Protein AF-A0A2D5U9M9-F1 (afdb_monomer)

pLDDT: mean 89.01, std 16.33, range [46.88, 98.81]

Solvent-accessible surface area (backbone atoms only — not comparable to full-atom values): 8389 Å² total; per-residue (Å²): 138,78,72,66,67,61,58,60,59,64,65,65,70,70,70,69,78,75,76,76,73,75,71,76,68,53,37,66,57,48,36,58,75,70,42,24,88,62,24,36,95,77,28,55,28,35,89,102,77,32,75,48,31,49,69,42,51,14,53,32,68,78,39,94,65,27,58,56,45,68,40,11,38,48,71,57,30,70,39,94,59,50,38,55,49,44,17,45,24,54,47,46,49,31,57,72,35,5,50,92,44,49,59,95,83,63,75,75,63,41,35,69,58,40,53,59,44,24,77,55,51,50,86,58,53,69,60,55,50,50,53,50,53,50,53,28,51,78,71,69,44,81,82,82,128

Nearest PDB structures (foldseek):
  1qyz-assembly1_A  TM=7.882E-01  e=1.866E-05  Thermus thermophilus
  6adq-assembly1_C  TM=5.425E-01  e=9.135E-01  Mycolicibacterium smegmatis MC2 51
  1cno-assembly1_A  TM=6.109E-01  e=1.659E+00  Marinobacter nauticus
  7e1x-assembly1_O  TM=5.179E-01  e=1.018E+00  Mycobacterium tuberculosis H37Rv

Sequence (145 aa):
MNNIRSALVAFYILLVAVSANAESRSAEVSYMLQCQGCHTPSGAGVADRVPSFVGMLGNFLMVDGGRKFLIQVPGAAQSSLSDKELAQVSNWMLQKFSPAQVPDDFVPYTASEVGQLRQKPLVRVAEVRR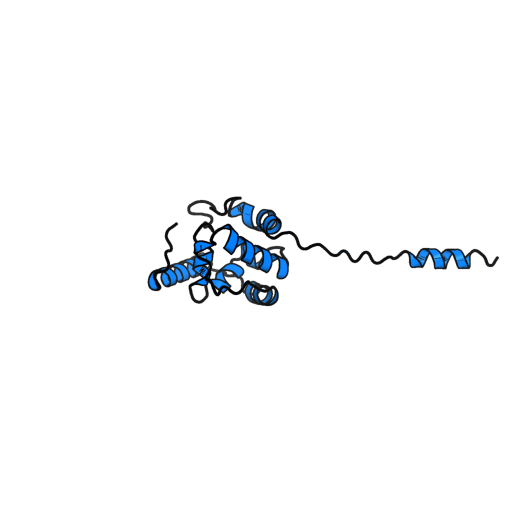KLLELMTEQGVNTAI

Radius of gyration: 22.14 Å; Cα contacts (8 Å, |Δi|>4): 176; chains: 1; bounding box: 60×45×64 Å

Foldseek 3Di:
DPPVVVVVVVVVVPPPPPPPPVPQDALLVVCVVQPCVQCNNLQCGDPPPGHRLAQALLLLVVDVCSVLLLLQACSNLVTPHQLQSSQRNSQVSCCRRHVVSHDPPDDGDDSVNSVVSSVRHDPCSVVVVVVSVVRCVVVVNDNDD

Structure (mmCIF, N/CA/C/O backbone):
data_AF-A0A2D5U9M9-F1
#
_entry.id   AF-A0A2D5U9M9-F1
#
loop_
_atom_site.group_PDB
_atom_site.id
_atom_site.type_symbol
_atom_site.label_atom_id
_atom_site.label_alt_id
_atom_site.label_comp_id
_atom_site.label_asym_id
_atom_site.label_entity_id
_atom_site.label_seq_id
_atom_site.pdbx_PDB_ins_code
_atom_site.Cartn_x
_atom_site.Cartn_y
_atom_site.Cartn_z
_atom_site.occupancy
_atom_site.B_iso_or_equiv
_atom_site.auth_seq_id
_ato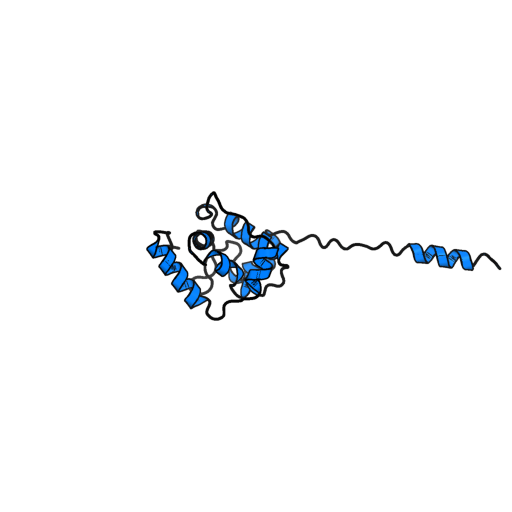m_site.auth_comp_id
_atom_site.auth_asym_id
_atom_site.auth_atom_id
_atom_site.pdbx_PDB_model_num
ATOM 1 N N . MET A 1 1 ? 43.800 -26.968 -47.060 1.00 53.38 1 MET A N 1
ATOM 2 C CA . MET A 1 1 ? 42.601 -26.096 -46.984 1.00 53.38 1 MET A CA 1
ATOM 3 C C . MET A 1 1 ? 41.595 -26.553 -45.907 1.00 53.38 1 MET A C 1
ATOM 5 O O . MET A 1 1 ? 40.411 -26.279 -46.038 1.00 53.38 1 MET A O 1
ATOM 9 N N . ASN A 1 2 ? 42.042 -27.177 -44.802 1.00 49.22 2 ASN A N 1
ATOM 10 C CA . ASN A 1 2 ? 41.150 -27.720 -43.757 1.00 49.22 2 ASN A CA 1
ATOM 11 C C . ASN A 1 2 ? 41.075 -26.871 -42.477 1.00 49.22 2 ASN A C 1
ATOM 13 O O . ASN A 1 2 ? 40.376 -27.237 -41.541 1.00 49.22 2 ASN A O 1
ATOM 17 N N . ASN A 1 3 ? 41.740 -25.715 -42.441 1.00 48.81 3 ASN A N 1
ATOM 18 C CA . ASN A 1 3 ? 41.925 -24.966 -41.193 1.00 48.81 3 ASN A CA 1
ATOM 19 C C . ASN A 1 3 ? 40.919 -23.808 -41.047 1.00 48.81 3 ASN A C 1
ATOM 21 O O . ASN A 1 3 ? 40.855 -23.180 -39.999 1.00 48.81 3 ASN A O 1
ATOM 25 N N . ILE A 1 4 ? 40.113 -23.540 -42.084 1.00 53.88 4 ILE A N 1
ATOM 26 C CA . ILE A 1 4 ? 39.130 -22.441 -42.099 1.00 53.88 4 ILE A CA 1
ATOM 27 C C . ILE A 1 4 ? 37.779 -22.897 -41.514 1.00 53.88 4 ILE A C 1
ATOM 29 O O . ILE A 1 4 ? 37.055 -22.099 -40.927 1.00 53.88 4 ILE A O 1
ATOM 33 N N . ARG A 1 5 ? 37.454 -24.199 -41.585 1.00 50.22 5 ARG A N 1
ATOM 34 C CA . ARG A 1 5 ? 36.216 -24.754 -41.001 1.00 50.22 5 ARG A CA 1
ATOM 35 C C . ARG A 1 5 ? 36.249 -24.805 -39.470 1.00 50.22 5 ARG A C 1
ATOM 37 O O . ARG A 1 5 ? 35.213 -24.612 -38.843 1.00 50.22 5 ARG A O 1
ATOM 44 N N . SER A 1 6 ? 37.427 -24.987 -38.872 1.00 46.88 6 SER A N 1
ATOM 45 C CA . SER A 1 6 ? 37.592 -25.050 -37.412 1.00 46.88 6 SER A CA 1
ATOM 46 C C . SER A 1 6 ? 37.495 -23.683 -36.727 1.00 46.88 6 SER A C 1
ATOM 48 O O . SER A 1 6 ? 37.141 -23.615 -35.555 1.00 46.88 6 SER A O 1
ATOM 50 N N . ALA A 1 7 ? 37.752 -22.589 -37.454 1.00 48.44 7 ALA A N 1
ATOM 51 C CA . ALA A 1 7 ? 37.634 -21.233 -36.916 1.00 48.44 7 ALA A CA 1
ATOM 52 C C . ALA A 1 7 ? 36.170 -20.767 -36.779 1.00 48.44 7 ALA A C 1
ATOM 54 O O . ALA A 1 7 ? 35.862 -19.960 -35.907 1.00 48.44 7 ALA A O 1
ATOM 55 N N . LEU A 1 8 ? 35.253 -21.301 -37.596 1.00 49.94 8 LEU A N 1
ATOM 56 C CA . LEU A 1 8 ? 33.837 -20.911 -37.570 1.00 49.94 8 LEU A CA 1
ATOM 57 C C . LEU A 1 8 ? 33.039 -21.596 -36.450 1.00 49.94 8 LEU A C 1
ATOM 59 O O . LEU A 1 8 ? 32.063 -21.029 -35.967 1.00 49.94 8 LEU A O 1
ATOM 63 N N . VAL A 1 9 ? 33.465 -22.778 -35.991 1.00 51.16 9 VAL A N 1
ATOM 64 C CA . VAL A 1 9 ? 32.816 -23.476 -34.864 1.00 51.16 9 VAL A CA 1
ATOM 65 C C . VAL A 1 9 ? 33.200 -22.838 -33.524 1.00 51.16 9 VAL A C 1
ATOM 67 O O . VAL A 1 9 ? 32.372 -22.750 -32.621 1.00 51.16 9 VAL A O 1
ATOM 70 N N . ALA A 1 10 ? 34.423 -22.313 -33.408 1.00 49.47 10 ALA A N 1
ATOM 71 C CA . ALA A 1 10 ? 34.907 -21.677 -32.183 1.00 49.47 10 ALA A CA 1
ATOM 72 C C . ALA A 1 10 ? 34.244 -20.315 -31.892 1.00 49.47 10 ALA A C 1
ATOM 74 O O . ALA A 1 10 ? 34.138 -19.930 -30.731 1.00 49.47 10 ALA A O 1
ATOM 75 N N . PHE A 1 11 ? 33.748 -19.607 -32.914 1.00 49.22 11 PHE A N 1
ATOM 76 C CA . PHE A 1 11 ? 33.054 -18.325 -32.724 1.00 49.22 11 PHE A CA 1
ATOM 77 C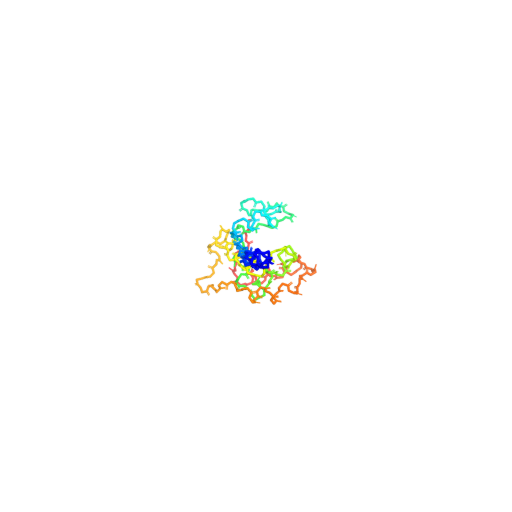 C . PHE A 1 11 ? 31.578 -18.486 -32.314 1.00 49.22 11 PHE A C 1
ATOM 79 O O . PHE A 1 11 ? 30.985 -17.563 -31.765 1.00 49.22 11 PHE A O 1
ATOM 86 N N . TYR A 1 12 ? 30.981 -19.664 -32.527 1.00 47.59 12 TYR A N 1
ATOM 87 C CA . TYR A 1 12 ? 29.569 -19.919 -32.208 1.00 47.59 12 TYR A CA 1
ATOM 88 C C . TYR A 1 12 ? 29.318 -20.313 -30.743 1.00 47.59 12 TYR A C 1
ATOM 90 O O . TYR A 1 12 ? 28.180 -20.285 -30.284 1.00 47.59 12 TYR A O 1
ATOM 98 N N . ILE A 1 13 ? 30.367 -20.666 -29.994 1.00 52.56 13 ILE A N 1
ATOM 99 C CA . ILE A 1 13 ? 30.255 -21.140 -28.601 1.00 52.56 13 ILE A CA 1
ATOM 100 C C . ILE A 1 13 ? 30.338 -19.979 -27.588 1.00 52.56 13 ILE A C 1
ATOM 102 O O . ILE A 1 13 ? 30.108 -20.172 -26.398 1.00 52.56 13 ILE A O 1
ATOM 106 N N . LEU A 1 14 ? 30.569 -18.742 -28.044 1.00 52.06 14 LEU A N 1
ATOM 107 C CA . LEU A 1 14 ? 30.559 -17.550 -27.187 1.00 52.06 14 LEU A CA 1
ATOM 108 C C . LEU A 1 14 ? 29.212 -16.803 -27.187 1.00 52.06 14 LEU A C 1
ATOM 110 O O . LEU A 1 14 ? 29.157 -15.615 -26.892 1.00 52.06 14 LEU A O 1
ATOM 114 N N . LEU A 1 15 ? 28.104 -17.491 -27.465 1.00 56.12 15 LEU A N 1
ATOM 115 C CA . LEU A 1 15 ? 26.786 -17.080 -26.970 1.00 56.12 15 LEU A CA 1
ATOM 116 C C . LEU A 1 15 ? 26.639 -17.607 -25.539 1.00 56.12 15 LEU A C 1
ATOM 118 O O . LEU A 1 15 ? 25.824 -18.478 -25.244 1.00 56.12 15 LEU A O 1
ATOM 122 N N . VAL A 1 16 ? 27.473 -17.085 -24.635 1.00 59.16 16 VAL A N 1
ATOM 123 C CA . VAL A 1 16 ? 27.186 -17.181 -23.205 1.00 59.16 16 VAL A CA 1
ATOM 124 C C . VAL A 1 16 ? 25.876 -16.434 -23.023 1.00 59.16 16 VAL A C 1
ATOM 126 O O . VAL A 1 16 ? 25.827 -15.212 -23.156 1.00 59.16 16 VAL 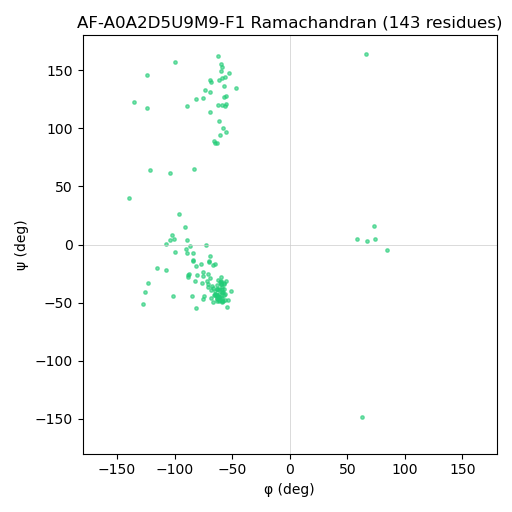A O 1
ATOM 129 N N . ALA A 1 17 ? 24.800 -17.186 -22.803 1.00 60.34 17 ALA A N 1
ATOM 130 C CA . ALA A 1 17 ? 23.527 -16.651 -22.375 1.00 60.34 17 ALA A CA 1
ATOM 131 C C . ALA A 1 17 ? 23.784 -15.861 -21.090 1.00 60.34 17 ALA A C 1
ATOM 133 O O . ALA A 1 17 ? 23.883 -16.422 -19.999 1.00 60.34 17 ALA A O 1
ATOM 134 N N . VAL A 1 18 ? 23.936 -14.546 -21.230 1.00 58.03 18 VAL A N 1
ATOM 135 C CA . VAL A 1 18 ? 23.766 -13.622 -20.122 1.00 58.03 18 VAL A CA 1
ATOM 136 C C . VAL A 1 18 ? 22.293 -13.738 -19.769 1.00 58.03 18 VAL A C 1
ATOM 138 O O . VAL A 1 18 ? 21.444 -13.045 -20.325 1.00 58.03 18 VAL A O 1
ATOM 141 N N . SER A 1 19 ? 21.971 -14.677 -18.882 1.00 58.88 19 SER A N 1
ATOM 142 C CA . SER A 1 19 ? 20.737 -14.619 -18.122 1.00 58.88 19 SER A CA 1
ATOM 143 C C . SER A 1 19 ? 20.826 -13.321 -17.340 1.00 58.88 19 SER A C 1
ATOM 145 O O . SER A 1 19 ? 21.470 -13.259 -16.292 1.00 58.88 19 SER A O 1
ATOM 147 N N . ALA A 1 20 ? 20.257 -12.254 -17.899 1.00 57.12 20 ALA A N 1
ATOM 148 C CA . ALA A 1 20 ? 20.018 -11.025 -17.180 1.00 57.12 20 ALA A CA 1
ATOM 149 C C . ALA A 1 20 ? 19.038 -11.383 -16.062 1.00 57.12 20 ALA A C 1
ATOM 151 O O . ALA A 1 20 ? 17.821 -11.331 -16.231 1.00 57.12 20 ALA A O 1
ATOM 152 N N . ASN A 1 21 ? 19.576 -11.820 -14.925 1.00 55.66 21 ASN A N 1
ATOM 153 C CA . ASN A 1 21 ? 18.859 -11.797 -13.670 1.00 55.66 21 ASN A CA 1
ATOM 154 C C . ASN A 1 21 ? 18.654 -10.314 -13.386 1.00 55.66 21 ASN A C 1
ATOM 156 O O . ASN A 1 21 ? 19.519 -9.672 -12.799 1.00 55.66 21 ASN A O 1
ATOM 160 N N . ALA A 1 22 ? 17.568 -9.744 -13.910 1.00 59.94 22 ALA A N 1
ATOM 161 C CA . ALA A 1 22 ? 17.127 -8.425 -13.511 1.00 59.94 22 ALA A CA 1
ATOM 162 C C . ALA A 1 22 ? 16.896 -8.511 -12.002 1.00 59.94 22 ALA A C 1
ATOM 164 O O . ALA A 1 22 ? 15.923 -9.113 -11.544 1.00 59.94 22 ALA A O 1
ATOM 165 N N . GLU A 1 23 ? 17.862 -8.020 -11.231 1.00 66.00 23 GLU A N 1
ATOM 166 C CA . GLU A 1 23 ? 17.755 -7.974 -9.787 1.00 66.00 23 GLU A CA 1
ATOM 167 C C . GLU A 1 23 ? 16.512 -7.140 -9.474 1.00 66.00 23 GLU A C 1
ATOM 169 O O . GLU A 1 23 ? 16.381 -6.004 -9.942 1.00 66.00 23 GLU A O 1
ATOM 174 N N . SER A 1 24 ? 15.538 -7.741 -8.781 1.00 72.38 24 SER A N 1
ATOM 175 C CA . SER A 1 24 ? 14.324 -7.017 -8.409 1.00 72.38 24 SER A CA 1
ATOM 176 C C . SER A 1 24 ? 14.753 -5.795 -7.616 1.00 72.38 24 SER A C 1
ATOM 178 O O . SER A 1 24 ? 15.501 -5.946 -6.645 1.00 72.38 24 SER A O 1
ATOM 180 N N . ARG A 1 25 ? 14.296 -4.606 -8.024 1.00 86.06 25 ARG A N 1
ATOM 181 C CA . ARG A 1 25 ? 14.631 -3.364 -7.322 1.00 86.06 25 ARG A CA 1
ATOM 182 C C . ARG A 1 25 ? 14.304 -3.518 -5.840 1.00 86.06 25 ARG A C 1
ATOM 184 O O . ARG A 1 25 ? 13.340 -4.197 -5.480 1.00 86.06 25 ARG A O 1
ATOM 191 N N . SER A 1 26 ? 15.072 -2.858 -4.974 1.00 95.25 26 SER A N 1
ATOM 192 C CA . SER A 1 26 ? 14.706 -2.820 -3.560 1.00 95.25 26 SER A CA 1
ATOM 193 C C . SER A 1 26 ? 13.311 -2.203 -3.400 1.00 95.25 26 SER A C 1
ATOM 195 O O . SER A 1 26 ? 12.860 -1.393 -4.220 1.00 95.25 26 SER A O 1
ATOM 197 N N . ALA A 1 27 ? 12.614 -2.589 -2.335 1.00 97.31 27 ALA A N 1
ATOM 198 C CA . ALA A 1 27 ? 11.295 -2.048 -2.033 1.00 97.31 27 ALA A CA 1
ATOM 199 C C . ALA A 1 27 ? 11.335 -0.519 -1.857 1.00 97.31 27 ALA A C 1
ATOM 201 O O . ALA A 1 27 ? 10.467 0.185 -2.362 1.00 97.31 27 ALA A O 1
ATOM 202 N N . GLU A 1 28 ? 12.390 0.001 -1.230 1.00 97.50 28 GLU A N 1
ATOM 203 C CA . GLU A 1 28 ? 12.607 1.440 -1.073 1.00 97.50 28 GLU A CA 1
ATOM 204 C C . GLU A 1 28 ? 12.792 2.147 -2.421 1.00 97.50 28 GLU A C 1
ATOM 206 O O . GLU A 1 28 ? 12.117 3.136 -2.689 1.00 97.50 28 GLU A O 1
ATOM 211 N N . VAL A 1 29 ? 13.616 1.611 -3.327 1.00 97.38 29 VAL A N 1
ATOM 212 C CA . VAL A 1 29 ? 13.770 2.185 -4.677 1.00 97.38 29 VAL A CA 1
ATOM 213 C C . VAL A 1 29 ? 12.455 2.107 -5.457 1.00 97.38 29 VAL A C 1
ATOM 215 O O . VAL A 1 29 ? 12.095 3.046 -6.165 1.00 97.38 29 VAL A O 1
ATOM 218 N N . SER A 1 30 ? 11.697 1.020 -5.303 1.00 97.88 30 SER A N 1
ATOM 219 C CA . SER A 1 30 ? 10.368 0.889 -5.910 1.00 97.88 30 SER A CA 1
ATOM 220 C C . SER A 1 30 ? 9.413 1.972 -5.399 1.00 97.88 30 SER A C 1
ATOM 222 O O . SER A 1 30 ? 8.721 2.601 -6.200 1.00 97.88 30 SER A O 1
ATOM 224 N N . TYR A 1 31 ? 9.434 2.264 -4.095 1.00 98.25 31 TYR A N 1
ATOM 225 C CA . TYR A 1 31 ? 8.681 3.370 -3.507 1.00 98.25 31 TYR A CA 1
ATOM 226 C C . TYR A 1 31 ? 9.116 4.724 -4.078 1.00 98.25 31 TYR A C 1
ATOM 228 O O . TYR A 1 31 ? 8.267 5.505 -4.513 1.00 98.25 31 TYR A O 1
ATOM 236 N N . MET A 1 32 ? 10.426 4.986 -4.133 1.00 97.69 32 MET A N 1
ATOM 237 C CA . MET A 1 32 ? 10.982 6.234 -4.666 1.00 97.69 32 MET A CA 1
ATOM 238 C C . MET A 1 32 ? 10.529 6.496 -6.106 1.00 97.69 32 MET A C 1
ATOM 240 O O . MET A 1 32 ? 10.171 7.621 -6.450 1.00 97.69 32 MET A O 1
ATOM 244 N N . LEU A 1 33 ? 10.529 5.460 -6.947 1.00 96.12 33 LEU A N 1
ATOM 245 C CA . LEU A 1 33 ? 10.231 5.596 -8.372 1.00 96.12 33 LEU A CA 1
ATOM 246 C C . LEU A 1 33 ? 8.732 5.622 -8.685 1.00 96.12 33 LEU A C 1
ATOM 248 O O . LEU A 1 33 ? 8.341 6.252 -9.663 1.00 96.12 33 LEU A O 1
ATOM 252 N N . GLN A 1 34 ? 7.899 4.933 -7.897 1.00 96.75 34 GLN A N 1
ATOM 253 C CA . GLN A 1 34 ? 6.497 4.686 -8.267 1.00 96.75 34 GLN A CA 1
ATOM 254 C C . GLN A 1 34 ? 5.476 5.354 -7.342 1.00 96.75 34 GLN A C 1
ATOM 256 O O . GLN A 1 34 ? 4.325 5.524 -7.733 1.00 96.75 34 GLN A O 1
ATOM 261 N N . CYS A 1 35 ? 5.859 5.728 -6.119 1.00 97.25 35 CYS A N 1
ATOM 262 C CA . CYS A 1 35 ? 4.910 6.181 -5.094 1.00 97.25 35 CYS A CA 1
ATOM 263 C C . CYS A 1 35 ? 5.276 7.556 -4.521 1.00 97.25 35 CYS A C 1
ATOM 265 O O . CYS A 1 35 ? 4.404 8.408 -4.326 1.00 97.25 35 CYS A O 1
ATOM 267 N N . GLN A 1 36 ? 6.567 7.790 -4.277 1.00 97.12 36 GLN A N 1
ATOM 268 C CA . GLN A 1 36 ? 7.088 8.991 -3.625 1.00 97.12 36 GLN A CA 1
ATOM 269 C C . GLN A 1 36 ? 6.698 10.284 -4.346 1.00 97.12 36 GLN A C 1
ATOM 271 O O . GLN A 1 36 ? 6.486 11.298 -3.685 1.00 97.12 36 GLN A O 1
ATOM 276 N N . GLY A 1 37 ? 6.577 10.265 -5.678 1.00 96.00 37 GLY A N 1
ATOM 277 C CA . GLY A 1 37 ? 6.202 11.451 -6.456 1.00 96.00 37 GLY A CA 1
ATOM 278 C C . GLY A 1 37 ? 4.888 12.091 -5.994 1.00 96.00 37 GLY A C 1
ATOM 279 O O . GLY A 1 37 ? 4.757 13.310 -6.032 1.00 96.00 37 GLY A O 1
ATOM 280 N N . CYS A 1 38 ? 3.947 11.285 -5.489 1.00 96.00 38 CYS A N 1
ATOM 281 C CA . CYS A 1 38 ? 2.705 11.776 -4.892 1.00 96.00 38 CYS A CA 1
ATOM 282 C C . CYS A 1 38 ? 2.756 11.757 -3.360 1.00 96.00 38 CYS A C 1
ATOM 284 O O . CYS A 1 38 ? 2.336 12.717 -2.719 1.00 96.00 38 CYS A O 1
ATOM 286 N N . HIS A 1 39 ? 3.259 10.671 -2.764 1.00 96.62 39 HIS A N 1
ATOM 287 C CA . HIS A 1 39 ? 3.177 10.446 -1.317 1.00 96.62 39 HIS A CA 1
ATOM 288 C C . HIS A 1 39 ? 4.322 11.066 -0.507 1.00 96.62 39 HIS A C 1
ATOM 290 O O . HIS A 1 39 ? 4.286 11.025 0.722 1.00 96.62 39 HIS A O 1
ATOM 296 N N . THR A 1 40 ? 5.285 11.709 -1.174 1.00 97.56 40 THR A N 1
ATOM 297 C CA . THR A 1 40 ? 6.492 12.344 -0.611 1.00 97.56 40 THR A CA 1
ATOM 298 C C . THR A 1 40 ? 7.481 11.345 0.014 1.00 97.56 40 THR A C 1
ATOM 300 O O . THR A 1 40 ? 7.118 10.200 0.273 1.00 97.56 40 THR A O 1
ATOM 303 N N . PRO A 1 41 ? 8.749 11.716 0.272 1.00 97.56 41 PRO A N 1
ATOM 304 C CA . PRO A 1 41 ? 9.722 10.790 0.866 1.00 97.56 41 PRO A CA 1
ATOM 305 C C . PRO A 1 41 ? 9.308 10.254 2.244 1.00 97.56 41 PRO A C 1
ATOM 307 O O . PRO A 1 41 ? 9.627 9.118 2.583 1.00 97.56 41 PRO A O 1
ATOM 310 N N . SER A 1 42 ? 8.574 11.049 3.029 1.00 96.81 42 SER A N 1
ATOM 311 C CA . SER A 1 42 ? 8.113 10.665 4.369 1.00 96.81 42 SER A CA 1
ATOM 312 C C . SER A 1 42 ? 6.819 9.851 4.368 1.00 96.81 42 SER A C 1
ATOM 314 O O . SER A 1 42 ? 6.400 9.393 5.426 1.00 96.81 42 SER A O 1
ATOM 316 N N . GLY A 1 43 ? 6.160 9.687 3.216 1.00 97.25 43 GLY A N 1
ATOM 317 C CA . GLY A 1 43 ? 4.848 9.043 3.131 1.00 97.25 43 GLY A CA 1
ATOM 318 C C . GLY A 1 43 ? 3.693 9.909 3.642 1.00 97.25 43 GLY A C 1
ATOM 319 O O . GLY A 1 43 ? 2.562 9.435 3.674 1.00 97.25 43 GLY A O 1
ATOM 320 N N . ALA A 1 44 ? 3.941 11.168 4.023 1.00 96.19 44 ALA A N 1
ATOM 321 C CA . ALA A 1 44 ? 2.920 12.072 4.560 1.00 96.19 44 ALA A CA 1
ATOM 322 C C . ALA A 1 44 ? 1.887 12.537 3.515 1.00 96.19 44 ALA A C 1
ATOM 324 O O . ALA A 1 44 ? 0.830 13.054 3.872 1.00 96.19 44 ALA A O 1
ATOM 325 N N . GLY A 1 45 ? 2.175 12.350 2.224 1.00 94.75 45 GLY A N 1
ATOM 326 C CA . GLY A 1 45 ? 1.341 12.851 1.141 1.00 94.75 45 GLY A CA 1
ATOM 327 C C . GLY A 1 45 ? 1.243 14.376 1.111 1.00 94.75 45 GLY A C 1
ATOM 328 O O . GLY A 1 45 ? 2.185 15.098 1.436 1.00 94.75 45 GLY A O 1
ATOM 329 N N . VAL A 1 46 ? 0.091 14.862 0.660 1.00 94.38 46 VAL A N 1
ATOM 330 C CA . VAL A 1 46 ? -0.229 16.283 0.514 1.00 94.38 46 VAL A CA 1
ATOM 331 C C . VAL A 1 46 ? -1.627 16.479 1.073 1.00 94.38 46 VAL A C 1
ATOM 333 O O . VAL A 1 46 ? -2.563 15.850 0.578 1.00 94.38 46 VAL A O 1
ATOM 336 N N . ALA A 1 47 ? -1.772 17.359 2.065 1.00 89.12 47 ALA A N 1
ATOM 337 C CA . ALA A 1 47 ? -3.060 17.653 2.691 1.00 89.12 47 ALA A CA 1
ATOM 338 C C . ALA A 1 47 ? -4.165 17.870 1.640 1.00 89.12 47 ALA A C 1
ATOM 340 O O . ALA A 1 47 ? -3.943 18.514 0.608 1.00 89.12 47 ALA A O 1
ATOM 341 N N . ASP A 1 48 ? -5.319 17.247 1.883 1.00 87.75 48 ASP A N 1
ATOM 342 C CA . ASP A 1 48 ? -6.527 17.283 1.046 1.00 87.75 48 ASP A CA 1
ATOM 343 C C . ASP A 1 48 ? -6.377 16.795 -0.408 1.00 87.75 48 ASP A C 1
ATOM 345 O O . ASP A 1 48 ? -7.331 16.855 -1.184 1.00 87.75 48 ASP A O 1
ATOM 349 N N . ARG A 1 49 ? -5.204 16.277 -0.805 1.00 90.75 49 ARG A N 1
ATOM 350 C CA . ARG A 1 49 ? -4.933 15.833 -2.186 1.00 90.75 49 ARG A CA 1
ATOM 351 C C . ARG A 1 49 ? -4.391 14.416 -2.274 1.00 90.75 49 ARG A C 1
ATOM 353 O O . ARG A 1 49 ? -4.913 13.612 -3.042 1.00 90.75 49 ARG A O 1
ATOM 360 N N . VAL A 1 50 ? -3.354 14.108 -1.503 1.00 93.56 50 VAL A N 1
ATOM 361 C CA . VAL A 1 50 ? -2.713 12.792 -1.483 1.00 93.56 50 VAL A CA 1
ATOM 362 C C . VAL A 1 50 ? -2.724 12.268 -0.048 1.00 93.56 50 VAL A C 1
ATOM 364 O O . VAL A 1 50 ? -2.105 12.891 0.812 1.00 93.56 50 VAL A O 1
ATOM 367 N N . PRO A 1 51 ? -3.402 11.141 0.234 1.00 92.94 51 PRO A N 1
ATOM 368 C CA . PRO A 1 51 ? -3.486 10.605 1.587 1.00 92.94 51 PRO A CA 1
ATOM 369 C C . PRO A 1 51 ? -2.115 10.286 2.193 1.00 92.94 51 PRO A C 1
ATOM 371 O O . PRO A 1 51 ? -1.232 9.763 1.507 1.00 92.94 51 PRO A O 1
ATOM 374 N N . SER A 1 52 ? -1.982 10.534 3.495 1.00 94.88 52 SER A N 1
ATOM 375 C CA . SER A 1 52 ? -0.843 10.063 4.282 1.00 94.88 52 SER A CA 1
ATOM 376 C C . SER A 1 52 ? -0.883 8.541 4.432 1.00 94.88 52 SER A C 1
ATOM 378 O O . SER A 1 52 ? -1.944 7.948 4.652 1.00 94.88 52 SER A O 1
ATOM 380 N N . PHE A 1 53 ? 0.285 7.913 4.338 1.00 96.31 53 PHE A N 1
ATOM 381 C CA . PHE A 1 53 ? 0.512 6.538 4.776 1.00 96.31 53 PHE A CA 1
ATOM 382 C C . PHE A 1 53 ? 0.889 6.457 6.254 1.00 96.31 53 PHE A C 1
ATOM 384 O O . PHE A 1 53 ? 0.649 5.424 6.881 1.00 96.31 53 PHE A O 1
ATOM 391 N N . VAL A 1 54 ? 1.467 7.530 6.799 1.00 96.25 54 VAL A N 1
ATOM 392 C CA . VAL A 1 54 ? 2.010 7.568 8.158 1.00 96.25 54 VAL A CA 1
ATOM 393 C C . VAL A 1 54 ? 0.897 7.329 9.168 1.00 96.25 54 VAL A C 1
ATOM 395 O O . VAL A 1 54 ? -0.076 8.077 9.193 1.00 96.25 54 VAL A O 1
ATOM 398 N N . GLY A 1 55 ? 1.029 6.268 9.964 1.00 93.81 55 GLY A N 1
ATOM 399 C CA . GLY A 1 55 ? 0.059 5.901 11.000 1.00 93.81 55 GLY A CA 1
ATOM 400 C C . GLY A 1 55 ? -1.312 5.440 10.487 1.00 93.81 55 GLY A C 1
ATOM 401 O O . GLY A 1 55 ? -2.192 5.168 11.296 1.00 93.81 55 GLY A O 1
ATOM 402 N N . MET A 1 56 ? -1.507 5.351 9.166 1.00 94.25 56 MET A N 1
ATOM 403 C CA . MET A 1 56 ? -2.811 5.085 8.552 1.00 94.25 56 MET A CA 1
ATOM 404 C C . MET A 1 56 ? -2.814 3.844 7.656 1.00 94.25 56 MET A C 1
ATOM 406 O O . MET A 1 56 ? -3.831 3.159 7.552 1.00 94.25 56 MET A O 1
ATOM 410 N N . LEU A 1 57 ? -1.704 3.543 6.974 1.00 95.88 57 LEU A N 1
ATOM 411 C CA . LEU A 1 57 ? -1.673 2.487 5.960 1.00 95.88 57 LEU A CA 1
ATOM 412 C C . LEU A 1 57 ? -2.005 1.101 6.543 1.00 95.88 57 LEU A C 1
ATOM 414 O O . LEU A 1 57 ? -2.720 0.330 5.905 1.00 95.88 57 LEU A O 1
ATOM 418 N N . GLY A 1 58 ? -1.536 0.812 7.761 1.00 96.81 58 GLY A N 1
ATOM 419 C CA . GLY A 1 58 ? -1.778 -0.448 8.466 1.00 96.81 58 GLY A CA 1
ATOM 420 C C . GLY A 1 58 ? -3.229 -0.630 8.912 1.00 96.81 58 GLY A C 1
ATOM 421 O O . GLY A 1 58 ? -3.727 -1.749 8.876 1.00 96.81 58 GLY A O 1
ATOM 422 N N . ASN A 1 59 ? -3.967 0.453 9.187 1.00 96.81 59 ASN A N 1
ATOM 423 C CA . ASN A 1 59 ? -5.377 0.376 9.602 1.00 96.81 59 ASN A CA 1
ATOM 424 C C . ASN A 1 59 ? -6.267 -0.305 8.551 1.00 96.81 59 ASN A C 1
ATOM 426 O O . ASN A 1 59 ? -7.261 -0.941 8.890 1.00 96.81 59 ASN A O 1
ATOM 430 N N . PHE A 1 60 ? -5.904 -0.229 7.266 1.00 97.50 60 PHE A N 1
ATOM 431 C CA . PHE A 1 60 ? -6.609 -0.948 6.199 1.00 97.50 60 PHE A CA 1
ATOM 432 C C . PHE A 1 60 ? -6.497 -2.473 6.314 1.00 97.50 60 PHE A C 1
ATOM 434 O O . PHE A 1 60 ? -7.298 -3.180 5.713 1.00 97.50 60 PHE A O 1
ATOM 441 N N . LEU A 1 61 ? -5.553 -3.007 7.085 1.00 97.19 61 LEU A N 1
ATOM 442 C CA . LEU A 1 61 ? -5.473 -4.441 7.357 1.00 97.19 61 LEU A CA 1
ATOM 443 C C . LEU A 1 61 ? -6.504 -4.904 8.396 1.00 97.19 61 LEU A C 1
ATOM 445 O O . LEU A 1 61 ? -6.783 -6.095 8.455 1.00 97.19 61 LEU A O 1
ATOM 449 N N . MET A 1 62 ? -7.088 -3.979 9.165 1.00 94.94 62 MET A N 1
ATOM 450 C CA . MET A 1 62 ? -8.007 -4.283 10.269 1.00 94.94 62 MET A CA 1
ATOM 451 C C . MET A 1 62 ? -9.458 -4.492 9.831 1.00 94.94 62 MET A C 1
ATOM 453 O O . MET A 1 62 ? -10.264 -4.961 10.622 1.00 94.94 62 MET A O 1
ATOM 457 N N . VAL A 1 63 ? -9.809 -4.119 8.596 1.00 96.19 63 VAL A N 1
ATOM 458 C CA . VAL A 1 63 ? -11.198 -4.123 8.119 1.00 96.19 63 VAL A CA 1
ATOM 459 C C . VAL A 1 63 ? -11.374 -4.951 6.858 1.00 96.19 63 VAL A C 1
ATOM 461 O O . VAL A 1 63 ? -10.526 -4.958 5.956 1.00 96.19 63 VAL A O 1
ATOM 464 N N . ASP A 1 64 ? -12.540 -5.583 6.753 1.00 96.25 64 ASP A N 1
ATOM 465 C CA . ASP A 1 64 ? -12.913 -6.370 5.587 1.00 96.25 64 ASP A CA 1
ATOM 466 C C . ASP A 1 64 ? -12.824 -5.544 4.304 1.00 96.25 64 ASP A C 1
ATOM 468 O O . ASP A 1 64 ? -13.473 -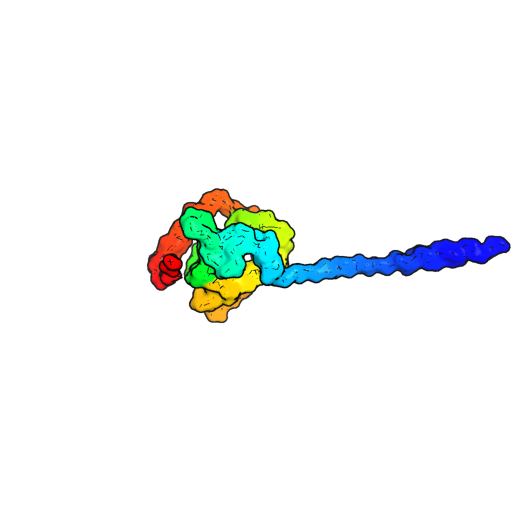4.517 4.102 1.00 96.25 64 ASP A O 1
ATOM 472 N N . GLY A 1 65 ? -11.984 -6.024 3.391 1.00 97.56 65 GLY A N 1
ATOM 473 C CA . GLY A 1 65 ? -11.744 -5.378 2.111 1.00 97.56 65 GLY A CA 1
ATOM 474 C C . GLY A 1 65 ? -10.702 -4.257 2.118 1.00 97.56 65 GLY A C 1
ATOM 475 O O . GLY A 1 65 ? -10.359 -3.780 1.034 1.00 97.56 65 GLY A O 1
ATOM 476 N N . GLY A 1 66 ? -10.144 -3.867 3.264 1.00 97.75 66 GLY A N 1
ATOM 477 C CA . GLY A 1 66 ? -9.075 -2.870 3.297 1.00 97.75 66 GLY A CA 1
ATOM 478 C C . GLY A 1 66 ? -7.750 -3.412 2.741 1.00 97.75 66 GLY A C 1
ATOM 479 O O . GLY A 1 66 ? -7.090 -2.732 1.956 1.00 97.75 66 GLY A O 1
ATOM 480 N N . ARG A 1 67 ? -7.435 -4.690 2.991 1.00 97.94 67 ARG A N 1
ATOM 481 C CA . ARG A 1 67 ? -6.284 -5.383 2.383 1.00 97.94 67 ARG A CA 1
ATOM 482 C C . ARG A 1 67 ? -6.299 -5.305 0.845 1.00 97.94 67 ARG A C 1
ATOM 484 O O . ARG A 1 67 ? -5.369 -4.803 0.222 1.00 97.94 67 ARG A O 1
ATOM 491 N N . LYS A 1 68 ? -7.402 -5.714 0.204 1.00 98.50 68 LYS A N 1
ATOM 492 C CA . LYS A 1 68 ? -7.539 -5.611 -1.265 1.00 98.50 68 LYS A CA 1
ATOM 493 C C . LYS A 1 68 ? -7.509 -4.164 -1.761 1.00 98.50 68 LYS A C 1
ATOM 495 O O . LYS A 1 68 ? -6.965 -3.911 -2.832 1.00 98.50 68 LYS A O 1
ATOM 500 N N . PHE A 1 69 ? -8.060 -3.219 -0.992 1.00 98.62 69 PHE A N 1
ATOM 501 C CA . PHE A 1 69 ? -8.074 -1.806 -1.362 1.00 98.62 69 PHE A CA 1
ATOM 502 C C . PHE A 1 69 ? -6.658 -1.275 -1.593 1.00 98.62 69 PHE A C 1
ATOM 504 O O . PHE A 1 69 ? -6.436 -0.637 -2.618 1.00 98.62 69 PHE A O 1
ATOM 511 N N . LEU A 1 70 ? -5.695 -1.615 -0.726 1.00 98.25 70 LEU A N 1
ATOM 512 C CA . LEU A 1 70 ? -4.304 -1.161 -0.858 1.00 98.25 70 LEU A CA 1
ATOM 513 C C . LEU A 1 70 ? -3.662 -1.546 -2.200 1.00 98.25 70 LEU A C 1
ATOM 515 O O . LEU A 1 70 ? -2.885 -0.769 -2.750 1.00 98.25 70 LEU A O 1
ATOM 519 N N . ILE A 1 71 ? -4.018 -2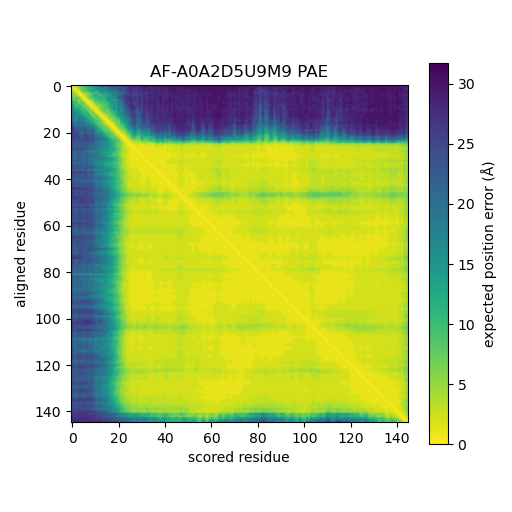.707 -2.755 1.00 98.75 71 ILE A N 1
ATOM 520 C CA . ILE A 1 71 ? -3.488 -3.185 -4.041 1.00 98.75 71 ILE A CA 1
ATOM 521 C C . ILE A 1 71 ? -4.318 -2.685 -5.231 1.00 98.75 71 ILE A C 1
ATOM 523 O O . ILE A 1 71 ? -3.789 -2.516 -6.327 1.00 98.75 71 ILE A O 1
ATOM 527 N N . GLN A 1 72 ? -5.613 -2.426 -5.035 1.00 98.81 72 GLN A N 1
ATOM 528 C CA . GLN A 1 72 ? -6.541 -2.041 -6.105 1.00 98.81 72 GLN A CA 1
ATOM 529 C C . GLN A 1 72 ? -6.618 -0.529 -6.362 1.00 98.81 72 GLN A C 1
ATOM 531 O O . GLN A 1 72 ? -7.242 -0.113 -7.342 1.00 98.81 72 GLN A O 1
ATOM 536 N N . VAL A 1 73 ? -5.989 0.312 -5.531 1.00 98.12 73 VAL A N 1
ATOM 537 C CA . VAL A 1 73 ? -5.795 1.737 -5.852 1.00 98.12 73 VAL A CA 1
ATOM 538 C C . VAL A 1 73 ? -5.080 1.841 -7.211 1.00 98.12 73 VAL A C 1
ATOM 540 O O . VAL A 1 73 ? -4.027 1.223 -7.367 1.00 98.12 73 VAL A O 1
ATOM 543 N N . PRO A 1 74 ? -5.592 2.617 -8.192 1.00 97.38 74 PRO A N 1
ATOM 544 C CA . PRO A 1 74 ? -5.048 2.654 -9.552 1.00 97.38 74 PRO A CA 1
ATOM 545 C C . PRO A 1 74 ? -3.538 2.881 -9.631 1.00 97.38 74 PRO A C 1
ATOM 547 O O . PRO A 1 74 ? -2.871 2.192 -10.394 1.00 97.38 74 PRO A O 1
ATOM 550 N N . GLY A 1 75 ? -2.985 3.766 -8.792 1.00 95.75 75 GLY A N 1
ATOM 551 C CA . GLY A 1 75 ? -1.540 4.010 -8.738 1.00 95.75 75 GLY A CA 1
ATOM 552 C C . GLY A 1 75 ? -0.712 2.767 -8.385 1.00 95.75 75 GLY A C 1
ATOM 553 O O . GLY A 1 75 ? 0.371 2.589 -8.930 1.00 95.75 75 GLY A O 1
ATOM 554 N N . ALA A 1 76 ? -1.231 1.875 -7.536 1.00 97.75 76 ALA A N 1
ATOM 555 C CA . ALA A 1 76 ? -0.593 0.598 -7.221 1.00 97.75 76 ALA A CA 1
ATOM 556 C C . ALA A 1 76 ? -0.883 -0.445 -8.311 1.00 97.75 76 ALA A C 1
ATOM 558 O O . ALA A 1 76 ? 0.041 -0.991 -8.921 1.00 97.75 76 ALA A O 1
ATOM 559 N N . ALA A 1 77 ? -2.168 -0.670 -8.602 1.00 98.38 77 ALA A N 1
ATOM 560 C CA . ALA A 1 77 ? -2.639 -1.714 -9.508 1.00 98.38 77 ALA A CA 1
ATOM 561 C C . ALA A 1 77 ? -2.036 -1.604 -10.918 1.00 98.38 77 ALA A C 1
ATOM 563 O O . ALA A 1 77 ? -1.691 -2.614 -11.536 1.00 98.38 77 ALA A O 1
ATOM 564 N N . GLN A 1 78 ? -1.880 -0.373 -11.409 1.00 97.69 78 GLN A N 1
ATOM 565 C CA . GLN A 1 78 ? -1.409 -0.060 -12.760 1.00 97.69 78 GLN A CA 1
ATOM 566 C C . GLN A 1 78 ? 0.063 0.380 -12.793 1.00 97.69 78 GLN A C 1
ATOM 568 O O . GLN A 1 78 ? 0.546 0.813 -13.837 1.00 97.69 78 GLN A O 1
ATOM 573 N N . SER A 1 79 ? 0.789 0.269 -11.675 1.00 97.19 79 SER A N 1
ATOM 574 C CA . SER A 1 79 ? 2.224 0.567 -11.641 1.00 97.19 79 SER A CA 1
ATOM 575 C C . SER A 1 79 ? 3.014 -0.328 -12.603 1.00 97.19 79 SER A C 1
ATOM 577 O O . SER A 1 79 ? 2.623 -1.458 -12.905 1.00 97.19 79 SER A O 1
ATOM 579 N N . SER A 1 80 ? 4.179 0.157 -13.037 1.00 95.94 80 SER A N 1
ATOM 580 C CA . SER A 1 80 ? 5.107 -0.616 -13.881 1.00 95.94 80 SER A CA 1
ATOM 581 C C . SER A 1 80 ? 5.839 -1.744 -13.136 1.00 95.94 80 SER A C 1
ATOM 583 O O . SER A 1 80 ? 6.634 -2.463 -13.738 1.00 95.94 80 SER A O 1
ATOM 585 N N . LEU A 1 81 ? 5.583 -1.900 -11.833 1.00 97.50 81 LEU A N 1
ATOM 586 C CA . LEU A 1 81 ? 6.163 -2.955 -11.012 1.00 97.50 81 LEU A CA 1
ATOM 587 C C . LEU A 1 81 ? 5.598 -4.318 -11.410 1.00 97.50 81 LEU A C 1
ATOM 589 O O . LEU A 1 81 ? 4.397 -4.464 -11.659 1.00 97.50 81 LEU A O 1
ATOM 593 N N . SER A 1 82 ? 6.456 -5.335 -11.396 1.00 97.56 82 SER A N 1
ATOM 594 C CA . SER A 1 82 ? 6.011 -6.729 -11.399 1.00 97.56 82 SER A CA 1
ATOM 595 C C . SER A 1 82 ? 5.192 -7.043 -10.144 1.00 97.56 82 SER A C 1
ATOM 597 O O . SER A 1 82 ? 5.286 -6.348 -9.133 1.00 97.56 82 SER A O 1
ATOM 599 N N . ASP A 1 83 ? 4.421 -8.128 -10.162 1.00 98.56 83 ASP A N 1
ATOM 600 C CA . ASP A 1 83 ? 3.626 -8.534 -8.993 1.00 98.56 83 ASP A CA 1
ATOM 601 C C . ASP A 1 83 ? 4.499 -8.810 -7.762 1.00 98.56 83 ASP A C 1
ATOM 603 O O . ASP A 1 83 ? 4.106 -8.531 -6.630 1.00 98.56 83 ASP A O 1
ATOM 607 N N . LYS A 1 84 ? 5.721 -9.308 -7.990 1.00 97.81 84 LYS A N 1
ATOM 608 C CA . LYS A 1 84 ? 6.726 -9.517 -6.945 1.00 97.81 84 LYS A CA 1
ATOM 609 C C . LYS A 1 84 ? 7.206 -8.192 -6.355 1.00 97.81 84 LYS A C 1
ATOM 611 O O . LYS A 1 84 ? 7.209 -8.055 -5.135 1.00 97.81 84 LYS A O 1
ATOM 616 N N . GLU A 1 85 ? 7.590 -7.231 -7.194 1.00 98.19 85 GLU A N 1
ATOM 617 C CA . GLU A 1 85 ? 8.046 -5.913 -6.733 1.00 98.19 85 GLU A CA 1
ATOM 618 C C . GLU A 1 85 ? 6.918 -5.146 -6.031 1.00 98.19 85 GLU A C 1
ATOM 620 O O . GLU A 1 85 ? 7.154 -4.530 -4.992 1.00 98.19 85 GLU A O 1
ATOM 625 N N . LEU A 1 86 ? 5.684 -5.227 -6.545 1.00 98.62 86 LEU A N 1
ATOM 626 C CA . LEU A 1 86 ? 4.522 -4.596 -5.924 1.00 98.62 86 LEU A CA 1
ATOM 627 C C . LEU A 1 86 ? 4.224 -5.216 -4.548 1.00 98.62 86 LEU A C 1
ATOM 629 O O . LEU A 1 86 ? 4.044 -4.486 -3.579 1.00 98.62 86 LEU A O 1
ATOM 633 N N . ALA A 1 87 ? 4.272 -6.545 -4.414 1.00 98.75 87 ALA A N 1
ATOM 634 C CA . ALA A 1 87 ? 4.154 -7.200 -3.110 1.00 98.75 87 ALA A CA 1
ATOM 635 C C . ALA A 1 87 ? 5.263 -6.758 -2.137 1.00 98.75 87 ALA A C 1
ATOM 637 O O . ALA A 1 87 ? 4.988 -6.428 -0.982 1.00 98.75 87 ALA A O 1
ATOM 638 N N . GLN A 1 88 ? 6.515 -6.708 -2.603 1.00 98.50 88 GLN A N 1
ATOM 639 C CA . GLN A 1 88 ? 7.661 -6.284 -1.795 1.00 98.50 88 GLN A CA 1
ATOM 640 C C . GLN A 1 88 ? 7.514 -4.839 -1.304 1.00 98.50 88 GLN A C 1
ATOM 642 O O . GLN A 1 88 ? 7.693 -4.590 -0.110 1.00 98.50 88 GLN A O 1
ATOM 647 N N . VAL A 1 89 ? 7.156 -3.896 -2.183 1.00 98.44 89 VAL A N 1
ATOM 648 C CA . VAL A 1 89 ? 6.977 -2.493 -1.788 1.00 98.44 89 VAL A CA 1
ATOM 649 C C . VAL A 1 89 ? 5.760 -2.308 -0.888 1.00 98.44 89 VAL A C 1
ATOM 651 O O . VAL A 1 89 ? 5.872 -1.596 0.102 1.00 98.44 89 VAL A O 1
ATOM 654 N N . SER A 1 90 ? 4.639 -2.994 -1.132 1.00 98.69 90 SER A N 1
ATOM 655 C CA . SER A 1 90 ? 3.464 -2.913 -0.253 1.00 98.69 90 SER A CA 1
ATOM 656 C C . SER A 1 90 ? 3.773 -3.398 1.166 1.00 98.69 90 SER A C 1
ATOM 658 O O . SER A 1 90 ? 3.435 -2.716 2.133 1.00 98.69 90 SER A O 1
ATOM 660 N N . ASN A 1 91 ? 4.471 -4.530 1.302 1.00 98.62 91 ASN A N 1
ATOM 661 C CA . ASN A 1 91 ? 4.909 -5.045 2.603 1.00 98.62 91 ASN A CA 1
ATOM 662 C C . ASN A 1 91 ? 5.883 -4.084 3.298 1.00 98.62 91 ASN A C 1
ATOM 664 O O . ASN A 1 91 ? 5.753 -3.813 4.491 1.00 98.62 91 ASN A O 1
ATOM 668 N N . TRP A 1 92 ? 6.843 -3.537 2.551 1.00 98.56 92 TRP A N 1
ATOM 669 C CA . TRP A 1 92 ? 7.806 -2.576 3.081 1.00 98.56 92 TRP A CA 1
ATOM 670 C C . TRP A 1 92 ? 7.138 -1.272 3.530 1.00 98.56 92 TRP A C 1
ATOM 672 O O . TRP A 1 92 ? 7.445 -0.780 4.610 1.00 98.56 92 TRP A O 1
ATOM 682 N N . MET A 1 93 ? 6.193 -0.733 2.755 1.00 98.50 93 MET A N 1
ATOM 683 C CA . MET A 1 93 ? 5.472 0.501 3.088 1.00 98.50 93 MET A CA 1
ATOM 684 C C . MET A 1 93 ? 4.673 0.363 4.386 1.00 98.50 93 MET A C 1
ATOM 686 O O . MET A 1 93 ? 4.655 1.298 5.185 1.00 98.50 93 MET A O 1
ATOM 690 N N . LEU A 1 94 ? 4.044 -0.795 4.614 1.00 98.38 94 LEU A N 1
ATOM 691 C CA . LEU A 1 94 ? 3.323 -1.086 5.856 1.00 98.38 94 LEU A CA 1
ATOM 692 C C . LEU A 1 94 ? 4.248 -0.984 7.073 1.00 98.38 94 LEU A C 1
ATOM 694 O O . LEU A 1 94 ? 3.943 -0.260 8.017 1.00 98.38 94 LEU A O 1
ATOM 698 N N . GLN A 1 95 ? 5.413 -1.626 7.004 1.00 97.94 95 GLN A N 1
ATOM 699 C CA . GLN A 1 95 ? 6.411 -1.599 8.077 1.00 97.94 95 GLN A CA 1
ATOM 700 C C . GLN A 1 95 ? 7.097 -0.233 8.219 1.00 97.94 95 GLN A C 1
ATOM 702 O O . GLN A 1 95 ? 7.430 0.193 9.320 1.00 97.94 95 GLN A O 1
ATOM 707 N N . LYS A 1 96 ? 7.309 0.483 7.111 1.00 98.00 96 LYS A N 1
ATOM 708 C CA . LYS A 1 96 ? 7.999 1.776 7.106 1.00 98.00 96 LYS A CA 1
ATOM 709 C C . LYS A 1 96 ? 7.132 2.903 7.658 1.00 98.00 96 LYS A C 1
ATOM 711 O O . LYS A 1 96 ? 7.637 3.736 8.407 1.00 98.00 96 LYS A O 1
ATOM 716 N N . PHE A 1 97 ? 5.867 2.964 7.246 1.00 97.94 97 PHE A N 1
ATOM 717 C CA . PHE A 1 97 ? 5.003 4.120 7.500 1.00 97.94 97 PHE A CA 1
ATOM 718 C C . PHE A 1 97 ? 3.929 3.857 8.552 1.00 97.94 97 PHE A C 1
ATOM 720 O O . PHE A 1 97 ? 3.435 4.805 9.154 1.00 97.94 97 PHE A O 1
ATOM 727 N N . SER A 1 98 ? 3.564 2.603 8.808 1.00 96.81 98 SER A N 1
ATOM 728 C CA . SER A 1 98 ? 2.477 2.281 9.736 1.00 96.81 98 SER A CA 1
ATOM 729 C C . SER A 1 98 ? 2.765 1.064 10.627 1.00 96.81 98 SER A C 1
ATOM 731 O O . SER A 1 98 ? 1.845 0.282 10.858 1.00 96.81 98 SER A O 1
ATOM 733 N N . PRO A 1 99 ? 3.998 0.874 11.149 1.00 96.88 99 PRO A N 1
ATOM 734 C CA . PRO A 1 99 ? 4.365 -0.357 11.855 1.00 96.88 99 PRO A CA 1
ATOM 735 C C . PRO A 1 99 ? 3.475 -0.633 13.071 1.00 96.88 99 PRO A C 1
ATOM 737 O O . PRO A 1 99 ? 3.117 -1.776 13.313 1.00 96.88 99 PRO A O 1
ATOM 740 N N . ALA A 1 100 ? 3.055 0.409 13.794 1.00 96.06 100 ALA A N 1
ATOM 741 C CA . ALA A 1 100 ? 2.202 0.277 14.976 1.00 96.06 100 ALA A CA 1
ATOM 742 C C . ALA A 1 100 ? 0.754 -0.154 14.665 1.00 96.06 100 ALA A C 1
ATOM 744 O O . ALA A 1 100 ? 0.024 -0.514 15.581 1.00 96.06 100 ALA A O 1
ATOM 745 N N . GLN A 1 101 ? 0.324 -0.082 13.401 1.00 95.88 101 GLN A N 1
ATOM 746 C CA . GLN A 1 101 ? -1.016 -0.479 12.954 1.00 95.88 101 GLN A CA 1
ATOM 747 C C . GLN A 1 101 ? -0.998 -1.794 12.161 1.00 95.88 101 GLN A C 1
ATOM 749 O O . GLN A 1 101 ? -2.040 -2.217 11.668 1.00 95.88 101 GLN A O 1
ATOM 754 N N . VAL A 1 102 ? 0.168 -2.423 11.976 1.00 96.25 102 VAL A N 1
ATOM 755 C CA . VAL A 1 102 ? 0.250 -3.750 11.357 1.00 96.25 102 VAL A CA 1
ATOM 756 C C . VAL A 1 102 ? -0.053 -4.804 12.432 1.00 96.25 102 VAL A C 1
ATOM 758 O O . VAL A 1 102 ? 0.626 -4.797 13.455 1.00 96.25 102 VAL A O 1
ATOM 761 N N . PRO A 1 103 ? -1.035 -5.704 12.226 1.00 93.38 103 PRO A N 1
ATOM 762 C CA . PRO A 1 103 ? -1.337 -6.779 13.175 1.00 93.38 103 PRO A CA 1
ATOM 763 C C . PRO A 1 103 ? -0.159 -7.727 13.410 1.00 93.38 103 PRO A C 1
ATOM 765 O O . PRO A 1 103 ? 0.606 -8.003 12.485 1.00 93.38 103 PRO A O 1
ATOM 768 N N . ASP A 1 104 ? -0.067 -8.304 14.608 1.00 92.88 104 ASP A N 1
ATOM 769 C CA . ASP A 1 104 ? 0.967 -9.297 14.945 1.00 92.88 104 ASP A CA 1
ATOM 770 C C . ASP A 1 104 ? 0.868 -10.570 14.085 1.00 92.88 104 ASP A C 1
ATOM 772 O O . ASP A 1 104 ? 1.875 -11.207 13.778 1.00 92.88 104 ASP A O 1
ATOM 776 N N . ASP A 1 105 ? -0.344 -10.931 13.662 1.00 93.56 105 ASP A N 1
ATOM 777 C CA . ASP A 1 105 ? -0.634 -12.063 12.780 1.00 93.56 105 ASP A CA 1
ATOM 778 C C . ASP A 1 105 ? -0.644 -11.677 11.290 1.00 93.56 105 ASP A C 1
ATOM 780 O O . ASP A 1 105 ? -1.110 -12.440 10.437 1.00 93.56 105 ASP A O 1
ATOM 784 N N . PHE A 1 106 ? -0.108 -10.499 10.948 1.00 96.06 106 PHE A N 1
ATOM 785 C CA . PHE A 1 106 ? -0.030 -10.035 9.571 1.00 96.06 106 PHE A CA 1
ATOM 786 C C . PHE A 1 106 ? 0.706 -11.037 8.679 1.00 96.06 106 PHE A C 1
ATOM 788 O O . PHE A 1 106 ? 1.906 -11.286 8.809 1.00 96.06 106 PHE A O 1
ATOM 795 N N . VAL A 1 107 ? -0.015 -11.532 7.674 1.00 97.50 107 VAL A N 1
ATOM 796 C CA . VAL A 1 107 ? 0.561 -12.322 6.589 1.00 97.50 107 VAL A CA 1
ATOM 797 C C . VAL A 1 107 ? 1.005 -11.375 5.464 1.00 97.50 107 VAL A C 1
ATOM 799 O O . VAL A 1 107 ? 0.156 -10.685 4.876 1.00 97.50 107 VAL A O 1
ATOM 802 N N . PRO A 1 108 ? 2.306 -11.339 5.111 1.00 98.38 108 PRO A N 1
ATOM 803 C CA . PRO A 1 108 ? 2.804 -10.509 4.021 1.00 98.38 108 PRO A CA 1
ATOM 804 C C . PRO A 1 108 ? 2.099 -10.800 2.695 1.00 98.38 108 PRO A C 1
ATOM 806 O O . PRO A 1 108 ? 1.776 -11.946 2.384 1.00 98.38 108 PRO A O 1
ATOM 809 N N . TYR A 1 109 ? 1.8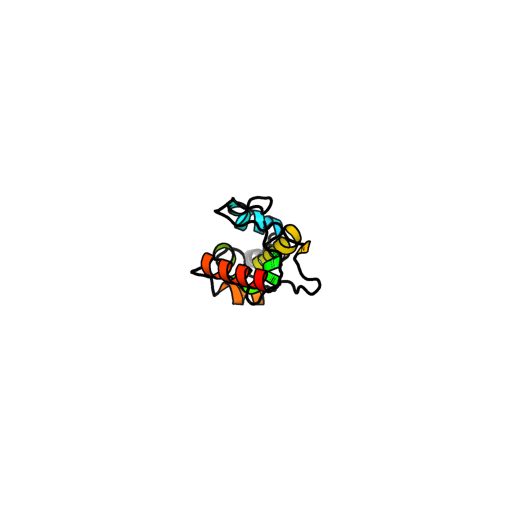85 -9.762 1.886 1.00 98.75 109 TYR A N 1
ATOM 810 C CA . TYR A 1 109 ? 1.404 -9.923 0.517 1.00 98.75 109 TYR A CA 1
ATOM 811 C C . TYR A 1 109 ? 2.340 -10.825 -0.277 1.00 98.75 109 TYR A C 1
ATOM 813 O O . TYR A 1 109 ? 3.564 -10.660 -0.240 1.00 98.75 109 TYR A O 1
ATOM 821 N N . THR A 1 110 ? 1.752 -11.740 -1.042 1.00 98.75 110 THR A N 1
ATOM 822 C CA . THR A 1 110 ? 2.486 -12.579 -1.994 1.00 98.75 110 THR A CA 1
ATOM 823 C C . THR A 1 110 ? 2.356 -12.026 -3.409 1.00 98.75 110 THR A C 1
ATOM 825 O O . THR A 1 110 ? 1.387 -11.340 -3.733 1.00 98.75 110 THR A O 1
ATOM 828 N N . ALA A 1 111 ? 3.303 -12.366 -4.287 1.00 98.62 111 ALA A N 1
ATOM 829 C CA . ALA A 1 111 ? 3.216 -11.992 -5.699 1.00 98.62 111 ALA A CA 1
ATOM 830 C C . ALA A 1 111 ? 1.931 -12.533 -6.356 1.00 98.62 111 ALA A C 1
ATOM 832 O O . ALA A 1 111 ? 1.271 -11.816 -7.095 1.00 98.62 111 ALA A O 1
ATOM 833 N N . SER A 1 112 ? 1.536 -13.773 -6.041 1.00 98.81 112 SER A N 1
ATOM 834 C CA . SER A 1 112 ? 0.311 -14.379 -6.585 1.00 98.81 112 SER A CA 1
ATOM 835 C C . SER A 1 112 ? -0.944 -13.614 -6.153 1.00 98.81 112 SER A C 1
ATOM 837 O O . SER A 1 112 ? -1.775 -13.258 -6.987 1.00 98.81 112 SER A O 1
ATOM 839 N N . GLU A 1 113 ? -1.051 -13.293 -4.859 1.00 98.75 113 GLU A N 1
ATOM 840 C CA . GLU A 1 113 ? -2.161 -12.500 -4.323 1.00 98.75 113 GLU A CA 1
ATOM 841 C C . GLU A 1 113 ? -2.239 -11.127 -5.003 1.00 98.75 113 GLU A C 1
ATOM 843 O O . GLU A 1 113 ? -3.297 -10.723 -5.488 1.00 98.75 113 GLU A O 1
ATOM 848 N N . VAL A 1 114 ? -1.109 -10.424 -5.094 1.00 98.81 114 VAL A N 1
ATOM 849 C CA . VAL A 1 114 ? -1.038 -9.109 -5.738 1.00 98.81 114 VAL A CA 1
ATOM 850 C C . VAL A 1 114 ? -1.425 -9.185 -7.211 1.00 98.81 114 VAL A C 1
ATOM 852 O O . VAL A 1 114 ? -2.240 -8.378 -7.662 1.00 98.81 114 VAL A O 1
ATOM 855 N N . GLY A 1 115 ? -0.909 -10.175 -7.942 1.00 98.75 115 GLY A N 1
ATOM 856 C CA . GLY A 1 115 ? -1.224 -10.404 -9.350 1.00 98.75 115 GLY A CA 1
ATOM 857 C C . GLY A 1 115 ? -2.710 -10.650 -9.601 1.00 98.75 115 GLY A C 1
ATOM 858 O O . GLY A 1 115 ? -3.249 -10.199 -10.611 1.00 98.75 115 GLY A O 1
ATOM 859 N N . GLN A 1 116 ? -3.415 -11.293 -8.667 1.00 98.75 116 GLN A N 1
ATOM 860 C CA . GLN A 1 116 ? -4.869 -11.461 -8.738 1.00 98.75 116 GLN A CA 1
ATOM 861 C C . GLN A 1 116 ? -5.622 -10.170 -8.398 1.00 98.75 116 GLN A C 1
ATOM 863 O O . GLN A 1 116 ? -6.556 -9.782 -9.105 1.00 98.75 116 GLN A O 1
ATOM 868 N N . LEU A 1 117 ? -5.235 -9.491 -7.316 1.00 98.69 117 LEU A N 1
ATOM 869 C CA . LEU A 1 117 ? -5.922 -8.293 -6.835 1.00 98.69 117 LEU A CA 1
ATOM 870 C C . LEU A 1 117 ? -5.810 -7.128 -7.823 1.00 98.69 117 LEU A C 1
ATOM 872 O O . LEU A 1 117 ? -6.817 -6.467 -8.095 1.00 98.69 117 LEU A O 1
ATOM 876 N N . ARG A 1 118 ? -4.618 -6.904 -8.392 1.00 98.31 118 ARG A N 1
ATOM 877 C CA . ARG A 1 118 ? -4.326 -5.756 -9.269 1.00 98.31 118 ARG A CA 1
ATOM 878 C C . ARG A 1 118 ? -5.083 -5.772 -10.597 1.00 98.31 118 ARG A C 1
ATOM 880 O O . ARG A 1 118 ? -5.214 -4.732 -11.232 1.00 98.31 118 ARG A O 1
ATOM 887 N N . GLN A 1 119 ? -5.630 -6.920 -11.002 1.00 98.38 119 GLN A N 1
ATOM 888 C CA . GLN A 1 119 ? -6.465 -7.043 -12.205 1.00 98.38 119 GLN A CA 1
ATOM 889 C C . GLN A 1 119 ? -7.823 -6.339 -12.071 1.00 98.38 119 GLN A C 1
ATOM 891 O O . GLN A 1 119 ? -8.553 -6.208 -13.051 1.00 98.38 119 GLN A O 1
ATOM 896 N N . LYS A 1 120 ? -8.183 -5.886 -10.864 1.00 98.06 120 LYS A N 1
ATOM 897 C CA . LYS A 1 120 ? -9.455 -5.217 -10.568 1.00 98.06 120 LYS A CA 1
ATOM 898 C C . LYS A 1 120 ? -9.210 -3.815 -9.990 1.00 98.06 120 LYS A C 1
ATOM 900 O O . LYS A 1 120 ? -9.534 -3.586 -8.823 1.00 98.06 120 LYS A O 1
ATOM 905 N N . PRO A 1 121 ? -8.615 -2.882 -10.757 1.00 98.06 121 PRO A N 1
ATOM 906 C CA . PRO A 1 121 ? -8.371 -1.527 -10.278 1.00 98.06 121 PRO A CA 1
ATOM 907 C C . PRO A 1 121 ? -9.689 -0.818 -9.937 1.00 98.06 121 PRO A C 1
ATOM 909 O O . PRO A 1 121 ? -10.698 -0.963 -10.632 1.00 98.06 121 PRO A O 1
ATOM 912 N N . LEU A 1 122 ? -9.681 -0.032 -8.862 1.00 98.06 122 LEU A N 1
ATOM 913 C CA . LEU A 1 122 ? -10.853 0.714 -8.411 1.00 98.06 122 LEU A CA 1
ATOM 914 C C . LEU A 1 122 ? -11.138 1.907 -9.327 1.00 98.06 122 LEU A C 1
ATOM 916 O O . LEU A 1 122 ? -10.263 2.728 -9.581 1.00 98.06 122 LEU A O 1
ATOM 920 N N . VAL A 1 123 ? -12.400 2.070 -9.725 1.00 96.81 123 VAL A N 1
ATOM 921 C CA . VAL A 1 123 ? -12.867 3.267 -10.449 1.00 96.81 123 VAL A CA 1
ATOM 922 C C . VAL A 1 123 ? -13.241 4.388 -9.471 1.00 96.81 123 VAL A C 1
ATOM 924 O O . VA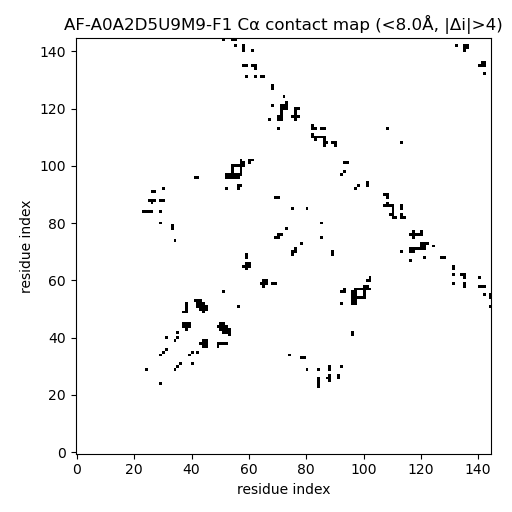L A 1 123 ? -12.852 5.538 -9.646 1.00 96.81 123 VAL A O 1
ATOM 927 N N . ARG A 1 124 ? -13.969 4.061 -8.394 1.00 96.44 124 ARG A N 1
ATOM 928 C CA . ARG A 1 124 ? -14.461 5.028 -7.393 1.00 96.44 124 ARG A CA 1
ATOM 929 C C . ARG A 1 124 ? -13.645 4.970 -6.100 1.00 96.44 124 ARG A C 1
ATOM 931 O O . ARG A 1 124 ? -14.171 4.662 -5.034 1.00 96.44 124 ARG A O 1
ATOM 938 N N . VAL A 1 125 ? -12.347 5.260 -6.201 1.00 96.31 125 VAL A N 1
ATOM 939 C CA . VAL A 1 125 ? -11.376 5.126 -5.093 1.00 96.31 125 VAL A CA 1
ATOM 940 C C . VAL A 1 125 ? -11.823 5.871 -3.833 1.00 96.31 125 VAL A C 1
ATOM 942 O O . VAL A 1 125 ? -11.825 5.292 -2.750 1.00 96.31 125 VAL A O 1
ATOM 945 N N . ALA A 1 126 ? -12.243 7.132 -3.971 1.00 95.56 126 ALA A N 1
ATOM 946 C CA . ALA A 1 126 ? -12.650 7.964 -2.838 1.00 95.56 126 ALA A CA 1
ATOM 947 C C . ALA A 1 126 ? -13.880 7.405 -2.103 1.00 95.56 126 ALA A C 1
ATOM 949 O O . ALA A 1 126 ? -13.930 7.435 -0.876 1.00 95.56 126 ALA A O 1
ATOM 950 N N . GLU A 1 127 ? -14.850 6.848 -2.836 1.00 97.75 127 GLU A N 1
ATOM 951 C CA . GLU A 1 127 ? -16.042 6.247 -2.233 1.00 97.75 127 GLU A CA 1
ATOM 952 C C . GLU A 1 127 ? -15.693 4.973 -1.461 1.00 97.75 127 GLU A C 1
ATOM 954 O O . GLU A 1 127 ? -16.137 4.803 -0.327 1.00 97.75 127 GLU A O 1
ATOM 959 N N . VAL A 1 128 ? -14.879 4.094 -2.057 1.00 98.12 128 VAL A N 1
ATOM 960 C CA . VAL A 1 128 ? -14.433 2.860 -1.396 1.00 98.12 128 VAL A CA 1
ATOM 961 C C . VAL A 1 128 ? -13.607 3.194 -0.159 1.00 98.12 128 VAL A C 1
ATOM 963 O O . VAL A 1 128 ? -13.849 2.624 0.900 1.00 98.12 128 VAL A O 1
ATOM 966 N N . ARG A 1 129 ? -12.694 4.169 -0.256 1.00 96.94 129 ARG A N 1
ATOM 967 C CA . ARG A 1 129 ? -11.914 4.643 0.892 1.00 96.94 129 ARG A CA 1
ATOM 968 C C . ARG A 1 129 ? -12.823 5.148 2.010 1.00 96.94 129 ARG A C 1
ATOM 970 O O . ARG A 1 129 ? -12.637 4.735 3.144 1.00 96.94 129 ARG A O 1
ATOM 977 N N . ARG A 1 130 ? -13.807 6.003 1.704 1.00 96.88 130 ARG A N 1
ATOM 978 C CA . ARG A 1 130 ? -14.754 6.527 2.704 1.00 96.88 130 ARG A CA 1
ATOM 979 C C . ARG A 1 130 ? -15.481 5.394 3.434 1.00 96.88 130 ARG A C 1
ATOM 981 O O . ARG A 1 130 ? -15.490 5.389 4.655 1.00 96.88 130 ARG A O 1
ATOM 988 N N . LYS A 1 131 ? -16.007 4.411 2.697 1.00 97.94 131 LYS A N 1
ATOM 989 C CA . LYS A 1 131 ? -16.679 3.236 3.281 1.00 97.94 131 LYS A CA 1
ATOM 990 C C . LYS A 1 131 ? -15.761 2.443 4.214 1.00 97.94 131 LYS A C 1
ATOM 992 O O . LYS A 1 131 ? -16.186 2.026 5.281 1.00 97.94 131 LYS A O 1
ATOM 997 N N . LEU A 1 132 ? -14.498 2.251 3.834 1.00 97.88 132 LEU A N 1
ATOM 998 C CA . LEU A 1 132 ? -13.525 1.555 4.680 1.00 97.88 132 LEU A CA 1
ATOM 999 C C . LEU A 1 132 ? -13.199 2.341 5.956 1.00 97.88 132 LEU A C 1
ATOM 1001 O O . LEU A 1 132 ? -13.058 1.734 7.007 1.00 97.88 132 LEU A O 1
ATOM 1005 N N . LEU A 1 133 ? -13.116 3.673 5.886 1.00 96.31 133 LEU A N 1
ATOM 1006 C CA . LEU A 1 133 ? -12.912 4.522 7.068 1.00 96.31 133 LEU A CA 1
ATOM 1007 C C . LEU A 1 133 ? -14.115 4.506 8.022 1.00 96.31 133 LEU A C 1
ATOM 1009 O O . LEU A 1 133 ? -13.938 4.546 9.238 1.00 96.31 133 LEU A O 1
ATOM 1013 N N . GLU A 1 134 ? -15.331 4.430 7.482 1.00 96.56 134 GLU A N 1
ATOM 1014 C CA . GLU A 1 134 ? -16.553 4.255 8.276 1.00 96.56 134 GLU A CA 1
ATOM 1015 C C . GLU A 1 134 ? -16.520 2.915 9.018 1.00 96.56 134 GLU A C 1
ATOM 1017 O O . GLU A 1 134 ? -16.652 2.901 10.239 1.00 96.56 134 GLU A O 1
ATOM 1022 N N . LEU A 1 135 ? -16.197 1.818 8.321 1.00 96.81 135 LEU A N 1
ATOM 1023 C CA . LEU A 1 135 ? -16.025 0.498 8.941 1.00 96.81 135 LEU A CA 1
ATOM 1024 C C . LEU A 1 135 ? -14.932 0.487 10.018 1.00 96.81 135 LEU A C 1
ATOM 1026 O O . LEU A 1 135 ? -15.110 -0.119 11.069 1.00 96.81 135 LEU A O 1
ATOM 1030 N N . MET A 1 136 ? -13.806 1.167 9.782 1.00 96.25 136 MET A N 1
ATOM 1031 C CA . MET A 1 136 ? -12.745 1.308 10.787 1.00 96.25 136 MET A CA 1
ATOM 1032 C C . MET A 1 136 ? -13.272 1.985 12.051 1.00 96.25 136 MET A C 1
ATOM 1034 O O . MET A 1 136 ? -13.036 1.500 13.154 1.00 96.25 136 MET A O 1
ATOM 1038 N N . THR A 1 137 ? -14.023 3.074 11.881 1.00 95.12 137 THR A N 1
ATOM 1039 C CA . THR A 1 137 ? -14.605 3.833 12.992 1.00 95.12 137 THR A CA 1
ATOM 1040 C C . THR A 1 137 ? -15.600 2.980 13.782 1.00 95.12 137 THR A C 1
ATOM 1042 O O . THR A 1 137 ? -15.542 2.948 15.009 1.00 95.12 137 THR A O 1
ATOM 1045 N N . GLU A 1 138 ? -16.472 2.241 13.091 1.00 95.62 138 GLU A N 1
ATOM 1046 C CA . GLU A 1 138 ? -17.437 1.313 13.701 1.00 95.62 138 GLU A CA 1
ATOM 1047 C C . GLU A 1 138 ? -16.755 0.196 14.507 1.00 95.62 138 GLU A C 1
ATOM 1049 O O . GLU A 1 138 ? -17.283 -0.244 15.527 1.00 95.62 138 GLU A O 1
ATOM 1054 N N . GLN A 1 139 ? -15.564 -0.232 14.084 1.00 94.62 139 GLN A N 1
ATOM 1055 C CA . GLN A 1 139 ? -14.759 -1.260 14.753 1.00 94.62 139 GLN A CA 1
ATOM 1056 C C . GLN A 1 139 ? -13.795 -0.695 15.810 1.00 94.62 139 GLN A C 1
ATOM 1058 O O . GLN A 1 139 ? -13.011 -1.444 16.392 1.00 94.62 139 GLN A O 1
ATOM 1063 N N . GLY A 1 140 ? -13.832 0.615 16.075 1.00 93.81 140 GLY A N 1
ATOM 1064 C CA . GLY A 1 140 ? -12.962 1.264 17.060 1.00 93.81 140 GLY A CA 1
ATOM 1065 C C . GLY A 1 140 ? -11.498 1.403 16.624 1.00 93.81 140 GLY A C 1
ATOM 1066 O O . GLY A 1 140 ? -10.633 1.670 17.458 1.00 93.81 140 GLY A O 1
ATOM 1067 N N . VAL A 1 141 ? -11.200 1.241 15.332 1.00 92.25 141 VAL A N 1
ATOM 1068 C CA . VAL A 1 141 ? -9.872 1.500 14.764 1.00 92.25 141 VAL A CA 1
ATOM 1069 C C . VAL A 1 141 ? -9.678 3.010 14.647 1.00 92.25 141 VAL A C 1
ATOM 1071 O O . VAL A 1 141 ? -10.493 3.710 14.047 1.00 92.25 141 VAL A O 1
ATOM 1074 N N . ASN A 1 142 ? -8.587 3.531 15.208 1.00 81.75 142 ASN A N 1
ATOM 1075 C CA . ASN A 1 142 ? -8.297 4.961 15.158 1.00 81.75 142 ASN A CA 1
ATOM 1076 C C . ASN A 1 142 ? -7.946 5.407 13.727 1.00 81.75 142 ASN A C 1
ATOM 1078 O O . ASN A 1 142 ? -6.903 5.032 13.195 1.00 81.75 142 ASN A O 1
ATOM 1082 N N . THR A 1 143 ? -8.795 6.243 13.128 1.00 78.88 143 THR A N 1
ATOM 1083 C CA . THR A 1 143 ? -8.595 6.813 11.786 1.00 78.88 143 THR A CA 1
ATOM 1084 C C . THR A 1 143 ? -8.063 8.250 11.791 1.00 78.88 143 THR A C 1
ATOM 1086 O O . THR A 1 143 ? -8.016 8.871 10.728 1.00 78.88 143 THR A O 1
ATOM 1089 N N . ALA A 1 144 ? -7.736 8.820 12.956 1.00 65.44 144 ALA A N 1
ATOM 1090 C CA . ALA A 1 144 ? -7.236 10.189 13.051 1.00 65.44 144 ALA A CA 1
ATOM 1091 C C . ALA A 1 144 ? -5.821 10.298 12.455 1.00 65.44 144 ALA A C 1
ATOM 1093 O O . ALA A 1 144 ? -4.946 9.491 12.773 1.00 65.44 144 ALA A O 1
ATOM 1094 N N . ILE A 1 145 ? -5.621 11.302 11.595 1.00 59.47 145 ILE A N 1
ATOM 1095 C CA . ILE A 1 145 ? -4.334 11.703 11.004 1.00 59.47 145 ILE A CA 1
ATOM 1096 C C . ILE A 1 145 ? -4.059 13.138 11.436 1.00 59.47 145 ILE A C 1
ATOM 1098 O O . ILE A 1 145 ? -5.013 13.945 11.345 1.00 59.47 145 ILE A O 1
#

Mean predicted aligned error: 8.1 Å

Secondary structure (DSSP, 8-state):
--SSHHHHHHHGGG--------PPPPHHHHHHHHTHHHH-TTS--BTTTB---TTTTGGGGSSTTHHHHHHHSHHHHTSSS-HHHHHHHHHHHHHHH-GGGS-TTPPPPPHHHHHHHTTS--SSHHHHHHHHHHHHHHTT-----

=== Feature glossary ===
The record interleaves many kinds of information about one protein. Here is each kind framed as the question it answers.

Q: What does the local fold look like, residue by residue?
A: The Foldseek 3Di string encodes local tertiary geometry as a 20-letter alphabet — one character per residue — derived from the relative positions of nearby Cα atoms. Unlike the amino-acid sequence, 3Di is a direct function of the 3D structure, so two proteins with the same fold have similar 3Di strings even at low sequence identity.

Q: Which residues are in helices, strands, or loops?
A: The SS8 string is DSSP's per-residue secondary-structure call. α-helix (H) means an i→i+4 H-bond ladder; β-strand (E) means the residue participates in a β-sheet; 3₁₀ (G) and π (I) are tighter and wider helices; T/S are turns/bends; '-' is loop.

Q: How big and how compact is the whole molecule?
A: Radius of gyration (Rg) is the root-mean-square distance of Cα atoms from their centroid — a single number for overall size and compactness. A globular domain of N residues has Rg ≈ 2.2·N^0.38 Å; an extended or disordered chain has a much larger Rg. The Cα contact count is the number of residue pairs whose Cα atoms are within 8 Å and are more than four positions apart in sequence — a standard proxy for tertiary packing density. The bounding box is the smallest axis-aligned box enclosing all Cα atoms.

Q: Where is each backbone atom in 3D?
A: Structure coordinates are given as an mmCIF _atom_site loop: one row per atom with element, residue name, chain id, sequence number, and x/y/z position in Å. Only the four main-chain atoms per residue are included here; side chains are omitted to keep the record compact.

Q: What is the amino-acid chain?
A: Primary structure: the covalent order of the twenty standard amino acids along the backbone. Two proteins with the same sequence will (almost always) fold to the same structure; two with 30% identity often share a fold but not the details.

Q: What if only a Cα trace is available?
A: Three-state secondary structure (P-SEA) collapses the eight DSSP classes into helix (a), strand (b), and coil (c). P-SEA assigns these from Cα geometry alone — distances and angles — without requiring backbone oxygens, so it works o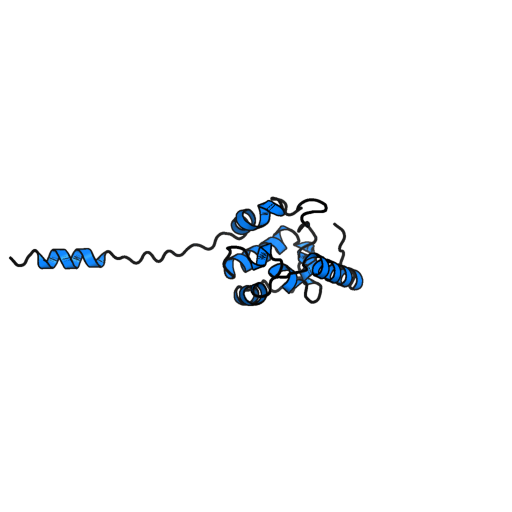n any Cα trace.

Q: What family and function is it annotated with?
A: Database cross-references. InterPro integrates a dozen domain/family signature databases into unified entries with residue-range hits. GO terms attach function/process/location labels with evidence codes. CATH codes position the fold in a four-level structural taxonomy. Organism is the NCBI-taxonomy species name.

Q: How confident is the AlphaFold model at each residue?
A: pLDDT is the predicted lDDT-Cα score: AlphaFold's confidence that the local environment of each residue (all inter-atomic distances within 15 Å) is correctly placed. It is a per-residue number between 0 and 100, with higher meaning more reliable.

Q: How mobile is each atom in the crystal?
A: B-factor (Debye–Waller factor) reflects atomic displacement in the crystal lattice. It is an experimental observable (units Å²), not a prediction; low values mean the atom is pinned down, high values mean it moves or is heterogeneous across the crystal.

Q: Which residues are buried vs exposed?
A: SASA measures how much of the protein is reachable by solvent. It is computed by rolling a water-sized probe over the atomic surface and summing the exposed area (Å²). Per-residue SASA distinguishes core (buried, low SASA) from surface (exposed, high SASA) residues; total SASA is a whole-molecule size measure.

Q: What do the diagnostic plots show?
A: Plot images: a contact map (which residues are close in 3D, as an N×N binary image), a Ramachandran scatter (backbone torsion angles, revealing secondary-structure composition at a glance), and — for AlphaFold structures — a PAE heatmap (pairwise prediction confidence).

Q: What known structures does this most resemble?
A: The Foldseek neighbor list gives the closest experimentally determined structures in the PDB, ranked by structural alignment. TM-score near 1 means near-identical fold; near 0.3 means only rough topology match. This is how one finds what a novel AlphaFold prediction most resembles in the solved-structure universe.

Q: Are the domains correctly placed relative to each other?
A: Predicted aligned error is AlphaFold's pairwise confidence. Unlike pLDDT (per-residue), PAE is per-residue-pair and captures whether two parts of the structure are correctly placed relative to each other. Units are ångströms of expected positional error.

Q: What do the rendered images show?
A: Structure images are PyMOL renders from six orthogonal camera directions. Cartoon representation draws helices as coils and strands as arrows; sticks shows the backbone as bonds; surface shows the solvent-excluded envelope. Rainbow coloring maps sequence position to hue (blue→red, N→C); chain coloring assigns a distinct color per polypeptide.

Q: What are the backbone torsion angles?
A: φ (phi) and ψ (psi) are the two rotatable backbone dihedrals per residue: φ is the C(i-1)–N–Cα–C torsion, ψ is the N–Cα–C–N(i+1) torsion, both in degrees on (−180°, 180°]. α-helical residues cluster near (−60°, −45°); β-strand residues near (−120°, +130°). A Ramachandran plot is simply a scatter of (φ, ψ) for every residue.